Protein AF-A0A392SDL8-F1 (afdb_monomer)

Secondary structure (DSSP, 8-state):
--------SS-S----HHHHHHTTPEEETTTTEEEPPPPGGGTTTTSPPHHHHHHHHHHHHHHHHHHHHHHHHT---GGGSHHHHTTTTSS-S-------

Foldseek 3Di:
DDDDDDPDPPDDDDDDPVNCVVQVWDQDPVVRDIDGDDPPPCVPVPDPDVVNVVVVVVVVVVVVVVVVVVVVVVPDPPCVPPVCVVVVVVDDPDPPDDDD

Nearest PDB structures (foldseek):
  1b5f-assembly1_B  TM=5.342E-01  e=6.574E+00  Cynara cardunculus

Structure (mmCIF, N/CA/C/O backbone):
data_AF-A0A392SDL8-F1
#
_entry.id   AF-A0A392SDL8-F1
#
loop_
_atom_site.group_PDB
_atom_site.id
_atom_site.type_symbol
_atom_site.label_atom_id
_atom_site.label_alt_id
_atom_site.label_comp_id
_atom_site.label_asym_id
_atom_site.label_entity_id
_atom_site.label_seq_id
_atom_site.pdbx_PDB_ins_code
_atom_site.Cartn_x
_atom_site.Cartn_y
_atom_site.Cartn_z
_atom_site.occupancy
_atom_site.B_iso_or_equiv
_atom_site.auth_seq_id
_atom_site.auth_comp_id
_atom_site.auth_asym_id
_atom_site.auth_atom_id
_atom_site.pdbx_PDB_model_num
ATOM 1 N N . MET A 1 1 ? 10.332 15.900 -4.365 1.00 64.62 1 MET A N 1
ATOM 2 C CA . MET A 1 1 ? 9.926 14.757 -5.208 1.00 64.62 1 MET A CA 1
ATOM 3 C C . MET A 1 1 ? 10.812 14.834 -6.423 1.00 64.62 1 MET A C 1
ATOM 5 O O . MET A 1 1 ? 10.592 15.714 -7.245 1.00 64.62 1 MET A O 1
ATOM 9 N N . ASP A 1 2 ? 11.825 13.978 -6.480 1.00 78.88 2 ASP A N 1
ATOM 10 C CA . ASP A 1 2 ? 12.833 14.020 -7.535 1.00 78.88 2 ASP A CA 1
ATOM 11 C C . ASP A 1 2 ? 12.558 12.869 -8.501 1.00 78.88 2 ASP A C 1
ATOM 13 O O . ASP A 1 2 ? 12.432 11.715 -8.088 1.00 78.88 2 ASP A O 1
ATOM 17 N N . LEU A 1 3 ? 12.398 13.195 -9.782 1.00 89.00 3 LEU A N 1
ATOM 18 C CA . LEU A 1 3 ? 12.191 12.226 -10.853 1.00 89.00 3 LEU A CA 1
ATOM 19 C C . LEU A 1 3 ? 13.482 12.115 -11.657 1.00 89.00 3 LEU A C 1
ATOM 21 O O . LEU A 1 3 ? 14.093 13.123 -12.006 1.00 89.00 3 LEU A O 1
ATOM 25 N N . VAL A 1 4 ? 13.878 10.885 -11.972 1.00 90.94 4 VAL A N 1
ATOM 26 C CA . VAL A 1 4 ? 15.025 10.602 -12.837 1.00 90.94 4 VAL A CA 1
ATOM 27 C C . VAL A 1 4 ? 14.507 10.007 -14.138 1.00 90.94 4 VAL A C 1
ATOM 29 O O . VAL A 1 4 ? 13.751 9.037 -14.123 1.00 90.94 4 VAL A O 1
ATOM 32 N N . CYS A 1 5 ? 14.923 10.578 -15.268 1.00 90.25 5 CYS A N 1
ATOM 33 C CA . CYS A 1 5 ? 14.568 10.065 -16.585 1.00 90.25 5 CYS A CA 1
ATOM 34 C C . CYS A 1 5 ? 15.464 8.876 -16.939 1.00 90.25 5 CYS A C 1
ATOM 36 O O . CYS A 1 5 ? 16.683 9.014 -17.035 1.00 90.25 5 CYS A O 1
ATOM 38 N N . ILE A 1 6 ? 14.851 7.717 -17.168 1.00 90.69 6 ILE A N 1
ATOM 39 C CA . ILE A 1 6 ? 15.537 6.496 -17.594 1.00 90.69 6 ILE A CA 1
ATOM 40 C C . ILE A 1 6 ? 14.964 6.113 -18.964 1.00 90.69 6 ILE A C 1
ATOM 42 O O . ILE A 1 6 ? 13.739 6.079 -19.100 1.00 90.69 6 ILE A O 1
ATOM 46 N N . PRO A 1 7 ? 15.793 5.833 -19.986 1.00 89.31 7 PRO A N 1
ATOM 47 C CA . PRO A 1 7 ? 15.315 5.489 -21.323 1.00 89.31 7 PRO A CA 1
ATOM 48 C C . PRO A 1 7 ? 14.765 4.053 -21.350 1.00 89.31 7 PRO A C 1
ATOM 50 O O . PRO A 1 7 ? 15.422 3.123 -21.814 1.00 89.31 7 PRO A O 1
ATOM 53 N N . LEU A 1 8 ? 13.555 3.865 -20.822 1.00 89.69 8 LEU A N 1
ATOM 54 C CA . LEU A 1 8 ? 12.839 2.593 -20.824 1.00 89.69 8 LEU A CA 1
ATOM 55 C C . LEU A 1 8 ? 11.763 2.592 -21.910 1.00 89.69 8 LEU A C 1
ATOM 57 O O . LEU A 1 8 ? 10.992 3.535 -22.055 1.00 89.69 8 LEU A O 1
ATOM 61 N N . SER A 1 9 ? 11.673 1.499 -22.661 1.00 89.56 9 SER A N 1
ATOM 62 C CA . SER A 1 9 ? 1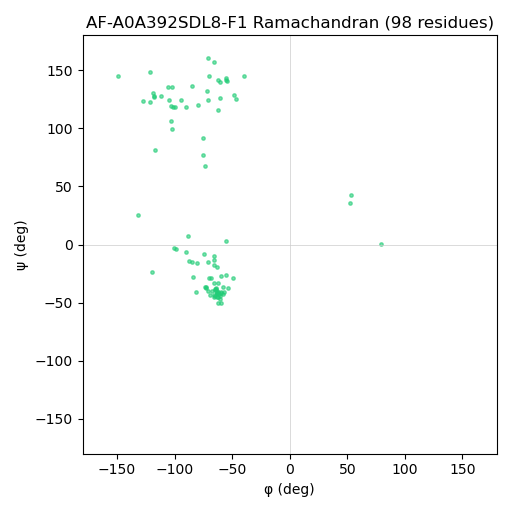0.560 1.268 -23.583 1.00 89.56 9 SER A CA 1
ATOM 63 C C . SER A 1 9 ? 9.380 0.634 -22.838 1.00 89.56 9 SER A C 1
ATOM 65 O O . SER A 1 9 ? 9.593 -0.349 -22.127 1.00 89.56 9 SER A O 1
ATOM 67 N N . LYS A 1 10 ? 8.148 1.102 -23.094 1.00 92.75 10 LYS A N 1
ATOM 68 C CA . LYS A 1 10 ? 6.856 0.555 -22.600 1.00 92.75 10 LYS A CA 1
ATOM 69 C C . LYS A 1 10 ? 6.445 0.906 -21.162 1.00 92.75 10 LYS A C 1
ATOM 71 O O . LYS A 1 10 ? 5.401 0.431 -20.726 1.00 92.75 10 LYS A O 1
ATOM 76 N N . ILE A 1 11 ? 7.235 1.682 -20.425 1.00 92.62 11 ILE A N 1
ATOM 77 C CA . ILE A 1 11 ? 6.911 2.084 -19.049 1.00 92.62 11 ILE A CA 1
ATOM 78 C C . ILE A 1 11 ? 7.009 3.602 -18.961 1.00 92.62 11 ILE A C 1
ATOM 80 O O . ILE A 1 11 ? 8.070 4.153 -19.240 1.00 92.62 11 ILE A O 1
ATOM 84 N N . ASP A 1 12 ? 5.922 4.252 -18.548 1.00 92.56 12 ASP A N 1
ATOM 85 C CA . ASP A 1 12 ? 5.866 5.714 -18.434 1.00 92.56 12 ASP A CA 1
ATOM 86 C C . ASP A 1 12 ? 6.495 6.214 -17.126 1.00 92.56 12 ASP A C 1
ATOM 88 O O . ASP A 1 12 ? 7.207 7.215 -17.104 1.00 92.56 12 ASP A O 1
ATOM 92 N N . VAL A 1 13 ? 6.242 5.512 -16.016 1.00 92.12 13 VAL A N 1
ATOM 93 C CA . VAL A 1 13 ? 6.700 5.908 -14.679 1.00 92.12 13 VAL A CA 1
ATOM 94 C C . VAL A 1 13 ? 6.953 4.692 -13.794 1.00 92.12 13 VAL A C 1
ATOM 96 O O . VAL A 1 13 ? 6.243 3.688 -13.865 1.00 92.12 13 VAL A O 1
ATOM 99 N N . ILE A 1 14 ? 7.964 4.797 -12.930 1.00 93.12 14 ILE A N 1
ATOM 100 C CA . ILE A 1 14 ? 8.275 3.808 -11.896 1.00 93.12 14 ILE A CA 1
ATOM 101 C C . ILE A 1 14 ? 8.213 4.501 -10.538 1.00 93.12 14 ILE A C 1
ATOM 103 O O . ILE A 1 14 ? 8.943 5.457 -10.285 1.00 93.12 14 ILE A O 1
ATOM 107 N N . PHE A 1 15 ? 7.361 3.993 -9.649 1.00 94.12 15 PHE A N 1
ATOM 108 C CA . PHE A 1 15 ? 7.284 4.462 -8.269 1.00 94.12 15 PHE A CA 1
ATOM 109 C C . PHE A 1 15 ? 8.232 3.652 -7.384 1.00 94.12 15 PHE A C 1
ATOM 111 O O . PHE A 1 15 ? 8.083 2.438 -7.245 1.00 94.12 15 PHE A O 1
ATOM 118 N N . 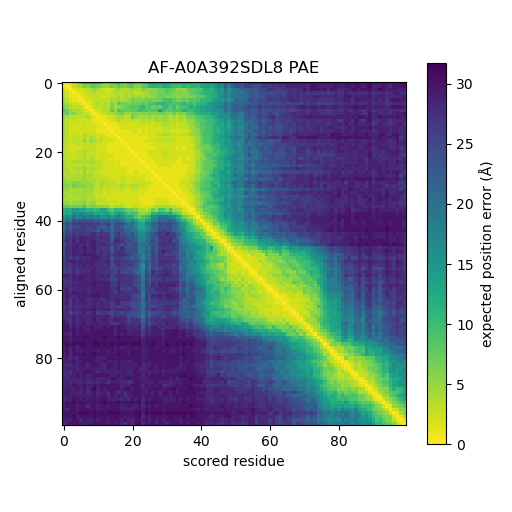GLY A 1 16 ? 9.212 4.331 -6.786 1.00 93.56 16 GLY A N 1
ATOM 119 C CA . GLY A 1 16 ? 10.112 3.724 -5.807 1.00 93.56 16 GLY A CA 1
ATOM 120 C C . GLY A 1 16 ? 9.412 3.414 -4.480 1.00 93.56 16 GLY A C 1
ATOM 121 O O . GLY A 1 16 ? 8.384 4.007 -4.152 1.00 93.56 16 GLY A O 1
ATOM 122 N N . ILE A 1 17 ? 10.006 2.525 -3.678 1.00 94.44 17 ILE A N 1
ATOM 123 C CA . ILE A 1 17 ? 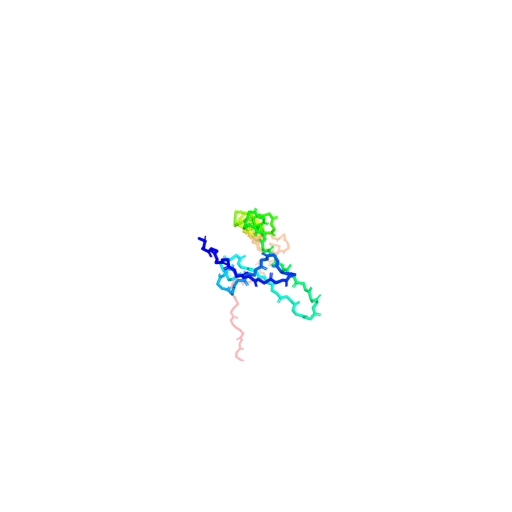9.452 2.125 -2.373 1.00 94.44 17 ILE A CA 1
ATOM 124 C C . ILE A 1 17 ? 9.274 3.326 -1.436 1.00 94.44 17 ILE A C 1
ATOM 126 O O . ILE A 1 17 ? 8.209 3.467 -0.850 1.00 94.44 17 ILE A O 1
ATOM 130 N N . ASN A 1 18 ? 10.243 4.245 -1.382 1.00 93.75 18 ASN A N 1
ATOM 131 C CA . ASN A 1 18 ? 10.150 5.457 -0.556 1.00 93.75 18 ASN A CA 1
ATOM 132 C C . ASN A 1 18 ? 8.921 6.311 -0.914 1.00 93.75 18 ASN A C 1
ATOM 134 O O . ASN A 1 18 ? 8.289 6.905 -0.045 1.00 93.75 18 ASN A O 1
ATOM 138 N N . TRP A 1 19 ? 8.563 6.371 -2.203 1.00 93.94 19 TRP A N 1
ATOM 139 C CA . TRP A 1 19 ? 7.375 7.094 -2.656 1.00 93.94 19 TRP A CA 1
ATOM 140 C C . TRP A 1 19 ? 6.095 6.388 -2.206 1.00 93.94 19 TRP A C 1
ATOM 142 O O . TRP A 1 19 ? 5.159 7.039 -1.742 1.00 93.94 19 TRP A O 1
ATOM 152 N N . LEU A 1 20 ? 6.057 5.059 -2.326 1.00 94.50 20 LEU A N 1
ATOM 153 C CA . LEU A 1 20 ? 4.926 4.248 -1.878 1.00 94.50 20 LEU A CA 1
ATOM 154 C C . LEU A 1 20 ? 4.733 4.357 -0.361 1.00 94.50 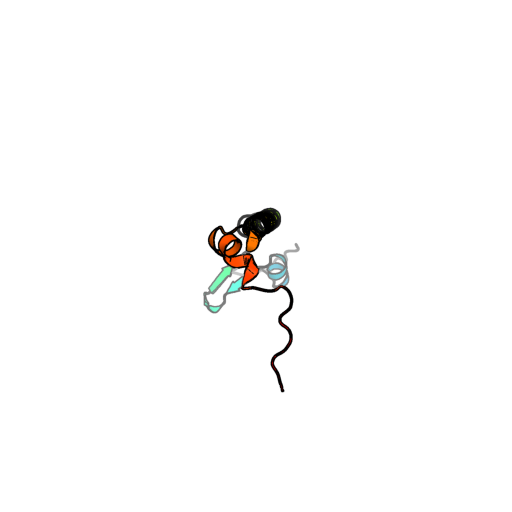20 LEU A C 1
ATOM 156 O O . LEU A 1 20 ? 3.603 4.520 0.089 1.00 94.50 20 LEU A O 1
ATOM 160 N N . GLU A 1 21 ? 5.821 4.334 0.410 1.00 92.69 21 GLU A N 1
ATOM 161 C CA . GLU A 1 21 ? 5.814 4.521 1.863 1.00 92.69 21 GLU A CA 1
ATOM 162 C C . GLU A 1 21 ? 5.292 5.909 2.248 1.00 92.69 21 GLU A C 1
ATOM 164 O O . GLU A 1 21 ? 4.347 6.014 3.031 1.00 92.69 21 GLU A O 1
ATOM 169 N N . PHE A 1 22 ? 5.836 6.968 1.641 1.00 92.25 22 PHE A N 1
ATOM 170 C CA . PHE A 1 22 ? 5.424 8.347 1.915 1.00 92.25 22 PHE A CA 1
ATOM 17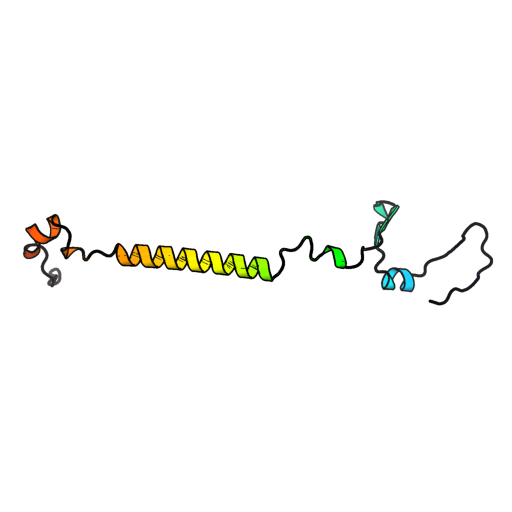1 C C . PHE A 1 22 ? 3.925 8.568 1.667 1.00 92.25 22 PHE A C 1
ATOM 173 O O . PHE A 1 22 ? 3.241 9.210 2.461 1.00 92.25 22 PHE A O 1
ATOM 180 N N . ASN A 1 23 ? 3.397 7.992 0.585 1.00 91.06 23 ASN A N 1
ATOM 181 C CA . ASN A 1 23 ? 1.979 8.081 0.231 1.00 91.06 23 ASN A CA 1
ATOM 182 C C . ASN A 1 23 ? 1.124 6.974 0.876 1.00 91.06 23 ASN A C 1
ATOM 184 O O . ASN A 1 23 ? -0.059 6.848 0.556 1.00 91.06 23 ASN A O 1
ATOM 188 N N . ARG A 1 24 ? 1.710 6.169 1.776 1.00 93.75 24 ARG A N 1
ATOM 189 C CA . ARG A 1 24 ? 1.056 5.081 2.521 1.00 93.75 24 ARG A CA 1
ATOM 190 C C . ARG A 1 24 ? 0.317 4.099 1.603 1.00 93.75 24 ARG A C 1
ATOM 192 O O . ARG A 1 24 ? -0.751 3.601 1.936 1.00 93.75 24 ARG A O 1
ATOM 199 N N . VAL A 1 25 ? 0.863 3.829 0.422 1.00 95.56 25 VAL A N 1
ATOM 200 C CA . VAL A 1 25 ? 0.236 2.981 -0.598 1.00 95.56 25 VAL A CA 1
ATOM 201 C C . VAL A 1 25 ? 0.278 1.516 -0.172 1.00 95.56 25 VAL A C 1
ATOM 203 O O . VAL A 1 25 ? 1.323 0.995 0.209 1.00 95.56 25 VAL A O 1
ATOM 206 N N . HIS A 1 26 ? -0.855 0.821 -0.271 1.00 95.25 26 HIS A N 1
ATOM 207 C CA . HIS A 1 26 ? -0.971 -0.594 0.076 1.00 95.25 26 HIS A CA 1
ATOM 208 C C . HIS A 1 26 ? -1.008 -1.452 -1.191 1.00 95.25 26 HIS A C 1
ATOM 210 O O . HIS A 1 26 ? -1.933 -1.349 -1.998 1.00 95.25 26 HIS A O 1
ATOM 216 N N . ILE A 1 27 ? -0.033 -2.348 -1.349 1.00 97.00 27 ILE A N 1
ATOM 217 C CA . ILE A 1 27 ? 0.016 -3.303 -2.463 1.00 97.00 27 ILE A CA 1
ATOM 218 C C . ILE A 1 27 ? -0.500 -4.657 -1.979 1.00 97.00 27 ILE A C 1
ATOM 220 O O . ILE A 1 27 ? 0.080 -5.279 -1.092 1.00 97.00 27 ILE A O 1
ATOM 224 N N . ASN A 1 28 ? -1.585 -5.139 -2.582 1.00 96.12 28 ASN A N 1
ATOM 225 C CA . ASN A 1 28 ? -2.104 -6.480 -2.342 1.00 96.12 28 ASN A CA 1
ATOM 226 C C . ASN A 1 28 ? -1.713 -7.397 -3.505 1.00 96.12 28 ASN A C 1
ATOM 228 O O . ASN A 1 28 ? -2.370 -7.409 -4.548 1.00 96.12 28 ASN A O 1
ATOM 232 N N . CYS A 1 29 ? -0.656 -8.186 -3.308 1.00 96.88 29 CYS A N 1
ATOM 233 C CA . CYS A 1 29 ? -0.133 -9.093 -4.331 1.00 96.88 29 CYS A CA 1
ATOM 234 C C . CYS A 1 29 ? -1.118 -10.214 -4.693 1.00 96.88 29 CYS A C 1
ATOM 236 O O . CYS A 1 29 ? -1.254 -10.546 -5.868 1.00 96.88 29 CYS A O 1
ATOM 238 N N . CYS A 1 30 ? -1.850 -10.758 -3.713 1.00 97.50 30 CYS A N 1
ATOM 239 C CA . CYS A 1 30 ? -2.810 -11.842 -3.941 1.00 97.50 30 CYS A CA 1
ATOM 240 C C . CYS A 1 30 ? -3.955 -11.403 -4.859 1.00 97.50 30 CYS A C 1
ATOM 242 O O . CYS A 1 30 ? -4.365 -12.143 -5.749 1.00 97.50 30 CYS A O 1
ATOM 244 N N . LYS A 1 31 ? -4.460 -10.182 -4.652 1.00 98.25 31 LYS A N 1
ATOM 245 C CA . LYS A 1 31 ? -5.550 -9.604 -5.450 1.00 98.25 31 LYS A CA 1
ATOM 246 C C . LYS A 1 31 ? -5.060 -8.816 -6.667 1.00 98.25 31 LYS A C 1
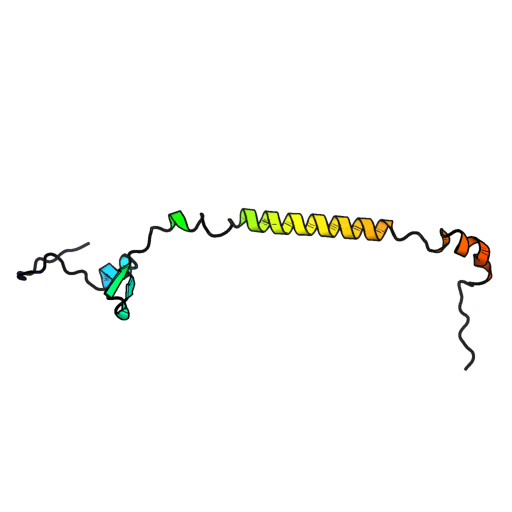ATOM 248 O O . LYS A 1 31 ? -5.885 -8.404 -7.474 1.00 98.25 31 LYS A O 1
ATOM 253 N N . LYS A 1 32 ? -3.744 -8.611 -6.808 1.00 97.50 32 LYS A N 1
ATOM 254 C CA . LYS A 1 32 ? -3.117 -7.754 -7.830 1.00 97.50 32 LYS A CA 1
ATOM 255 C C . LYS A 1 32 ? -3.696 -6.331 -7.840 1.00 97.50 32 LYS A C 1
ATOM 257 O O . LYS A 1 32 ? -3.962 -5.768 -8.897 1.00 97.50 32 LYS A O 1
ATOM 262 N N . THR A 1 33 ? -3.900 -5.752 -6.657 1.00 97.44 33 THR A N 1
ATOM 263 C CA . THR A 1 33 ? -4.469 -4.402 -6.499 1.00 97.44 33 THR A CA 1
ATOM 264 C C . THR A 1 33 ? -3.521 -3.474 -5.755 1.00 97.44 33 THR A C 1
ATOM 266 O O . THR A 1 33 ? -2.822 -3.904 -4.837 1.00 97.44 33 THR A O 1
ATOM 269 N N . VAL A 1 34 ? -3.578 -2.186 -6.086 1.00 96.88 34 VAL A N 1
ATOM 270 C CA . VAL A 1 34 ? -2.865 -1.109 -5.390 1.00 96.88 34 VAL A CA 1
ATOM 271 C C . VAL A 1 34 ? -3.898 -0.151 -4.806 1.00 96.88 34 VAL A C 1
ATOM 273 O O . VAL A 1 34 ? -4.789 0.301 -5.522 1.00 96.88 34 VAL A O 1
ATOM 276 N N . LEU A 1 35 ? -3.809 0.124 -3.507 1.00 95.62 35 LEU A N 1
ATOM 277 C CA . LEU A 1 35 ? -4.761 0.953 -2.776 1.00 95.62 35 LEU A CA 1
ATOM 278 C C . LEU A 1 35 ? -4.069 2.193 -2.212 1.00 95.62 35 LEU A C 1
ATOM 280 O O . LEU A 1 35 ? -3.066 2.095 -1.511 1.00 95.62 35 LEU A O 1
ATOM 284 N N . PHE A 1 36 ? -4.649 3.352 -2.501 1.00 94.69 36 PHE A N 1
ATOM 285 C CA . PHE A 1 36 ? -4.206 4.648 -2.005 1.00 94.69 36 PHE A CA 1
ATOM 286 C C . PHE A 1 36 ? -5.124 5.064 -0.850 1.00 94.69 36 PHE A C 1
ATOM 288 O O . PHE A 1 36 ? -6.336 5.181 -1.069 1.00 94.69 36 PHE A O 1
ATOM 295 N N . PRO A 1 37 ? -4.607 5.242 0.378 1.00 87.69 37 PRO A N 1
ATOM 296 C CA . PRO A 1 37 ? -5.425 5.688 1.496 1.00 87.69 37 PRO A CA 1
ATOM 297 C C . PRO A 1 37 ? -6.030 7.058 1.214 1.00 87.69 37 PRO A C 1
ATOM 299 O O . PRO A 1 37 ? -5.377 7.945 0.664 1.00 87.69 37 PRO A O 1
ATOM 302 N N . LYS A 1 38 ? -7.290 7.239 1.611 1.00 79.81 38 LYS A N 1
ATOM 303 C CA . LYS A 1 38 ? -7.912 8.561 1.585 1.00 79.81 38 LYS A CA 1
ATOM 304 C C . LYS A 1 38 ? -7.277 9.435 2.673 1.00 79.81 38 LYS A C 1
ATOM 306 O O . LYS A 1 38 ? -6.976 8.905 3.745 1.00 79.81 38 LYS A O 1
ATOM 311 N N . PRO A 1 39 ? -7.105 10.747 2.439 1.00 69.38 39 PRO A N 1
ATOM 312 C CA . PRO A 1 39 ? -6.721 11.663 3.503 1.00 69.38 39 PRO A CA 1
ATOM 313 C C . PRO A 1 39 ? -7.722 11.549 4.663 1.00 69.38 39 PRO A C 1
ATOM 315 O O . PRO A 1 39 ? -8.921 11.374 4.444 1.00 69.38 39 PRO A O 1
ATOM 318 N N . GLU A 1 40 ? -7.209 11.625 5.891 1.00 63.06 40 GLU A N 1
ATOM 319 C CA . GLU A 1 40 ? -7.848 11.337 7.193 1.00 63.06 40 GLU A CA 1
ATOM 320 C C . GLU A 1 40 ? -9.152 12.100 7.509 1.00 63.06 40 GLU A C 1
ATOM 322 O O . GLU A 1 40 ? -9.753 11.908 8.564 1.00 63.06 40 GLU A O 1
ATOM 327 N N . GLN A 1 41 ? -9.650 12.914 6.582 1.00 54.47 41 GLN A N 1
ATOM 328 C CA . GLN A 1 41 ? -10.858 13.719 6.726 1.00 54.47 41 GLN A CA 1
ATOM 329 C C . GLN A 1 41 ? -12.155 12.888 6.850 1.00 54.47 41 GLN A C 1
ATOM 331 O O . GLN A 1 41 ? -13.176 13.416 7.272 1.00 54.47 41 GLN A O 1
ATOM 336 N N . GLU A 1 42 ? -12.107 11.585 6.553 1.00 52.50 42 GLU A N 1
ATOM 337 C CA . GLU A 1 42 ? -13.254 10.657 6.587 1.00 52.50 42 GLU A CA 1
ATOM 338 C C . GLU A 1 42 ? -13.322 9.765 7.848 1.00 52.50 42 GLU A C 1
ATOM 340 O O . GLU A 1 42 ? -14.249 8.966 7.995 1.00 52.50 42 GLU A O 1
ATOM 345 N N . LEU A 1 43 ? -12.346 9.838 8.765 1.00 54.00 43 LEU A N 1
ATOM 346 C CA . LEU A 1 43 ? -12.367 9.016 9.991 1.00 54.00 43 LEU A CA 1
ATOM 347 C C . LEU A 1 43 ? -13.210 9.637 11.113 1.00 54.00 43 LEU A C 1
ATOM 349 O O . LEU A 1 43 ? -13.819 8.901 11.890 1.00 54.00 43 LEU A O 1
ATOM 353 N N . CYS A 1 44 ? -13.333 10.968 11.143 1.00 53.69 44 CYS A N 1
ATOM 354 C CA . CYS A 1 44 ? -14.269 11.661 12.038 1.00 53.69 44 CYS A CA 1
ATOM 355 C C . CYS A 1 44 ? -15.743 11.364 11.718 1.00 53.69 44 CYS A C 1
ATOM 357 O O . CYS A 1 44 ? -16.597 11.593 12.565 1.00 53.69 44 CYS A O 1
ATOM 359 N N . SER A 1 45 ? -16.055 10.852 10.524 1.00 54.41 45 SER A N 1
ATOM 360 C CA . SER A 1 45 ? -17.422 10.505 10.115 1.00 54.41 45 SER A CA 1
ATOM 361 C C . SER A 1 45 ? -17.855 9.099 10.561 1.00 54.41 45 SER A C 1
ATOM 363 O O . SER A 1 45 ? -19.040 8.786 10.487 1.00 54.41 45 SER A O 1
ATOM 365 N N . LYS A 1 46 ? -16.920 8.230 10.983 1.00 55.97 46 LYS A N 1
ATOM 366 C CA . LYS A 1 46 ? -17.191 6.804 11.280 1.00 55.97 46 LYS A CA 1
ATOM 367 C C . LYS A 1 46 ? -16.912 6.369 12.712 1.00 55.97 46 LYS A C 1
ATOM 369 O O . LYS A 1 46 ? -17.469 5.365 13.148 1.00 55.97 46 LYS A O 1
ATOM 374 N N . LEU A 1 47 ? -16.049 7.078 13.426 1.00 60.31 47 LEU A N 1
ATOM 375 C CA . LEU A 1 47 ? -15.859 6.880 14.857 1.00 60.31 47 LEU A CA 1
ATOM 376 C C . LEU A 1 47 ? -16.752 7.896 15.558 1.00 60.31 47 LEU A C 1
ATOM 378 O O . LEU A 1 47 ? -16.637 9.083 15.257 1.00 60.31 47 LEU A O 1
ATOM 382 N N . MET A 1 48 ? -17.641 7.442 16.452 1.00 60.41 48 MET A N 1
ATOM 383 C CA . MET A 1 48 ? -18.393 8.363 17.308 1.00 60.41 48 MET A CA 1
ATOM 384 C C . MET A 1 48 ? -17.407 9.369 17.890 1.00 60.41 48 MET A C 1
ATOM 386 O O . MET A 1 48 ? -16.375 8.984 18.452 1.00 60.41 48 MET A O 1
ATOM 390 N N . CYS A 1 49 ? -17.686 10.652 17.692 1.00 69.50 49 CYS A N 1
ATOM 391 C CA . CYS A 1 49 ? -16.814 11.707 18.173 1.00 69.50 49 CYS A CA 1
ATOM 392 C C . CYS A 1 49 ? -16.628 11.509 19.684 1.00 69.50 49 CYS A C 1
ATOM 394 O O . CYS A 1 49 ? -17.584 11.160 20.378 1.00 69.50 49 CYS A O 1
ATOM 396 N N . CYS A 1 50 ? -15.436 11.766 20.236 1.00 66.88 50 CYS A N 1
ATOM 397 C CA . CYS A 1 50 ? -15.199 11.657 21.684 1.00 66.88 50 CYS A CA 1
ATOM 398 C C . CYS A 1 50 ? -16.267 12.403 22.513 1.00 66.88 50 CYS A C 1
ATOM 400 O O . CYS A 1 50 ? -16.602 11.999 23.624 1.00 66.88 50 CYS A O 1
ATOM 402 N N . ARG A 1 51 ? -16.853 13.462 21.939 1.00 68.94 51 ARG A N 1
ATOM 403 C CA . ARG A 1 51 ? -17.978 14.215 22.501 1.00 68.94 51 ARG A CA 1
ATOM 404 C C . ARG A 1 51 ? -19.274 13.403 22.613 1.00 68.94 51 ARG A C 1
ATOM 406 O O . ARG A 1 51 ? -20.002 13.569 23.584 1.00 68.94 51 ARG A O 1
ATOM 413 N N . GLU A 1 52 ? -19.586 12.564 21.633 1.00 73.44 52 GLU A N 1
ATOM 414 C CA . GLU A 1 52 ? -20.773 11.697 21.634 1.00 73.44 52 GLU A CA 1
ATOM 415 C C . GLU A 1 52 ? -20.623 10.570 22.655 1.00 73.44 52 GLU A C 1
ATOM 417 O O . GLU A 1 52 ? -21.557 10.299 23.407 1.00 73.44 52 GLU A O 1
ATOM 422 N N . VAL A 1 53 ? -19.418 9.998 22.759 1.00 75.38 53 VAL A N 1
ATOM 423 C CA . VAL A 1 53 ? -19.085 9.008 23.794 1.00 75.38 53 VAL A CA 1
ATOM 424 C C . VAL A 1 53 ? -19.261 9.611 25.190 1.00 75.38 53 VAL A C 1
ATOM 426 O O . VAL A 1 53 ? -19.984 9.047 26.007 1.00 75.38 53 VAL A O 1
ATOM 429 N N . ALA A 1 54 ? -18.688 10.792 25.448 1.00 75.38 54 ALA A N 1
ATOM 430 C CA . AL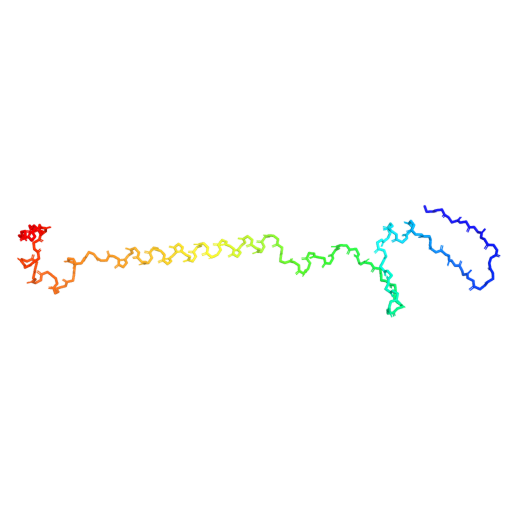A A 1 54 ? -18.824 11.469 26.739 1.00 75.38 54 ALA A CA 1
ATOM 431 C C . ALA A 1 54 ? -20.291 11.774 27.100 1.00 75.38 54 ALA A C 1
ATOM 433 O O . ALA A 1 54 ? -20.709 11.542 28.231 1.00 75.38 54 ALA A O 1
ATOM 434 N N . ARG A 1 55 ? -21.098 12.227 26.128 1.00 73.38 55 ARG A N 1
ATOM 435 C CA . ARG A 1 55 ? -22.537 12.468 26.335 1.00 73.38 55 ARG A CA 1
ATOM 436 C C . ARG A 1 55 ? -23.310 11.191 26.665 1.00 73.38 55 ARG A C 1
ATOM 438 O O . ARG A 1 55 ? -24.222 11.245 27.484 1.00 73.38 55 ARG A O 1
ATOM 445 N N . SER A 1 56 ? -22.970 10.067 26.033 1.00 71.69 56 SER A N 1
ATOM 446 C CA . SER A 1 56 ? -23.621 8.781 26.308 1.00 71.69 56 SER A CA 1
ATOM 447 C C . SER A 1 56 ? -23.305 8.266 27.710 1.00 71.69 56 SER A C 1
ATOM 449 O O . SER A 1 56 ? -24.197 7.733 28.364 1.00 71.69 56 SER A O 1
ATOM 451 N N . VAL A 1 57 ? -22.061 8.425 28.174 1.00 76.38 57 VAL A N 1
ATOM 452 C CA . VAL A 1 57 ? -21.675 8.027 29.538 1.00 76.38 57 VAL A CA 1
ATOM 453 C C . VAL A 1 57 ? -22.407 8.885 30.568 1.00 76.38 57 VAL A C 1
ATOM 455 O O . VAL A 1 57 ? -22.999 8.342 31.494 1.00 76.38 57 VAL A O 1
ATOM 458 N N . GLN A 1 58 ? -22.461 10.202 30.357 1.00 79.31 58 GLN A N 1
ATOM 459 C CA . GLN A 1 58 ? -23.147 11.111 31.276 1.00 79.31 58 GLN A CA 1
ATOM 460 C C . GLN A 1 58 ? -24.654 10.813 31.377 1.00 79.31 58 GLN A C 1
ATOM 462 O O . GLN A 1 58 ? -25.202 10.755 32.472 1.00 79.31 58 GLN A O 1
ATOM 467 N N . ALA A 1 59 ? -25.313 10.510 30.252 1.00 76.06 59 ALA A N 1
ATOM 468 C CA . ALA A 1 59 ? -26.720 10.105 30.259 1.00 76.06 59 ALA A CA 1
ATOM 469 C C . ALA A 1 59 ? -26.962 8.796 31.040 1.00 76.06 59 ALA A C 1
ATOM 471 O O . ALA A 1 59 ? -28.012 8.625 31.655 1.00 76.06 59 ALA A O 1
ATOM 472 N N . GLN A 1 60 ? -26.003 7.866 31.026 1.00 77.94 60 GLN A N 1
ATOM 473 C CA . GLN A 1 60 ? -26.095 6.619 31.785 1.00 77.94 60 GLN A CA 1
ATOM 474 C C . GLN A 1 60 ? -25.907 6.848 33.295 1.00 77.94 60 GLN A C 1
ATOM 476 O O . GLN A 1 60 ? -26.599 6.208 34.091 1.00 77.94 60 GLN A O 1
ATOM 481 N N . GLU A 1 61 ? -25.015 7.761 33.689 1.00 77.69 61 GLU A N 1
ATOM 482 C CA . GLU A 1 61 ? -24.828 8.167 35.090 1.00 77.69 61 GLU A CA 1
ATOM 483 C C . GLU A 1 61 ? -26.090 8.826 35.660 1.00 77.69 61 GLU A C 1
ATOM 485 O O . GLU A 1 61 ? -26.543 8.436 36.737 1.00 77.69 61 GLU A O 1
ATOM 490 N N . ASP A 1 62 ? -26.710 9.742 34.910 1.00 76.00 62 ASP A N 1
ATOM 491 C CA . ASP A 1 62 ? -27.940 10.432 35.324 1.00 76.00 62 ASP A CA 1
ATOM 492 C C . ASP A 1 62 ? -29.100 9.448 35.545 1.00 76.00 62 ASP A C 1
ATOM 494 O O . ASP A 1 62 ? -29.834 9.531 36.535 1.00 76.00 62 ASP A O 1
ATOM 498 N N . VAL A 1 63 ? -29.246 8.465 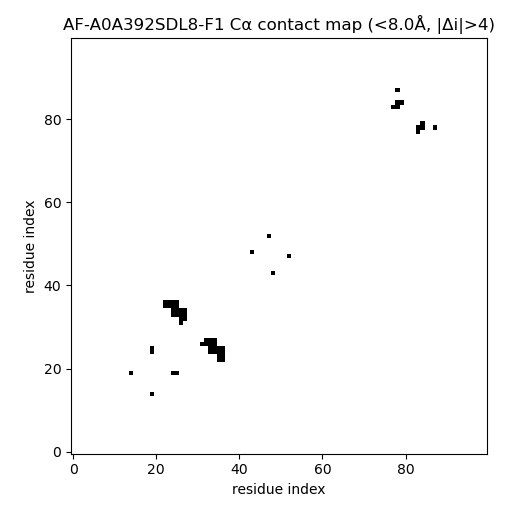34.651 1.00 76.81 63 VAL A N 1
ATOM 499 C CA . VAL A 1 63 ? -30.265 7.414 34.781 1.00 76.81 63 VAL A CA 1
ATOM 500 C C . VAL A 1 63 ? -29.995 6.550 36.012 1.00 76.81 63 VAL A C 1
ATOM 502 O O . VAL A 1 63 ? -30.919 6.267 36.776 1.00 76.81 63 VAL A O 1
ATOM 505 N N . PHE A 1 64 ? -28.742 6.153 36.247 1.00 76.94 64 PHE A N 1
ATOM 506 C CA . PHE A 1 64 ? -28.382 5.363 37.424 1.00 76.94 64 PHE A CA 1
ATOM 507 C C . PHE A 1 64 ? -28.634 6.128 38.731 1.00 76.94 64 PHE A C 1
ATOM 509 O O . PHE A 1 64 ? -29.189 5.557 39.672 1.00 76.94 64 PHE A O 1
ATOM 516 N N . ALA A 1 65 ? -28.297 7.420 38.774 1.00 78.62 65 ALA A N 1
ATOM 517 C CA . ALA A 1 65 ? -28.575 8.291 39.912 1.00 78.62 65 ALA A CA 1
ATOM 518 C C . ALA A 1 65 ? -30.083 8.403 40.183 1.00 78.62 65 ALA A C 1
ATOM 520 O O . ALA A 1 65 ? -30.510 8.236 41.324 1.00 78.62 65 ALA A O 1
ATOM 521 N N . MET A 1 66 ? -30.901 8.578 39.140 1.00 78.31 66 MET A N 1
ATOM 522 C CA . MET A 1 66 ? -32.361 8.609 39.263 1.00 78.31 66 MET A CA 1
ATOM 523 C C . MET A 1 66 ? -32.914 7.294 39.837 1.00 78.31 66 MET A C 1
ATOM 525 O O . MET A 1 66 ? -33.706 7.318 40.778 1.00 78.31 66 MET A O 1
ATOM 529 N N . PHE A 1 67 ? -32.467 6.139 39.330 1.00 76.62 67 PHE A N 1
ATOM 530 C CA . PHE A 1 67 ? -32.884 4.834 39.861 1.00 76.62 67 PHE A CA 1
ATOM 531 C C . PHE A 1 67 ? -32.438 4.613 41.311 1.00 76.62 67 PHE A C 1
ATOM 533 O O . PHE A 1 67 ? -33.177 4.013 42.093 1.00 76.62 67 PHE A O 1
ATOM 540 N N . ALA A 1 68 ? -31.246 5.082 41.682 1.00 73.88 68 ALA A N 1
ATOM 541 C CA . ALA A 1 68 ? -30.769 5.018 43.058 1.00 73.88 68 ALA A CA 1
ATOM 542 C C . ALA A 1 68 ? -31.621 5.897 43.988 1.00 73.88 68 ALA A C 1
ATOM 544 O O . ALA A 1 68 ? -32.010 5.430 45.056 1.00 73.88 68 ALA A O 1
ATOM 545 N N . SER A 1 69 ? -31.975 7.116 43.569 1.00 72.88 69 SER A N 1
ATOM 546 C CA . SER A 1 69 ? -32.865 8.007 44.324 1.00 72.88 69 SER A CA 1
ATOM 547 C C . SER A 1 69 ? -34.263 7.416 44.509 1.00 72.88 69 SER A C 1
ATOM 549 O O . SER A 1 69 ? -34.750 7.392 45.634 1.00 72.88 69 SER A O 1
ATOM 551 N N . LEU A 1 70 ? -34.867 6.853 43.455 1.00 73.81 70 LEU A N 1
ATOM 552 C CA . LEU A 1 70 ? -36.170 6.178 43.551 1.00 73.81 70 LEU A CA 1
ATOM 553 C C . LEU A 1 70 ? -36.144 4.990 44.529 1.00 73.81 70 LEU A C 1
ATOM 555 O O . LEU A 1 70 ? -37.063 4.830 45.325 1.00 73.81 70 LEU A O 1
ATOM 559 N N . LYS A 1 71 ? -35.074 4.182 44.528 1.00 64.56 71 LYS A N 1
ATOM 560 C CA . LYS A 1 71 ? -34.909 3.079 45.497 1.00 64.56 71 LYS A CA 1
ATOM 561 C C . LYS A 1 71 ? -34.687 3.556 46.932 1.00 64.56 71 LYS A C 1
ATOM 563 O O . LYS A 1 71 ? -34.989 2.825 47.870 1.00 64.56 71 LYS A O 1
ATOM 568 N N . VAL A 1 72 ? -34.094 4.735 47.119 1.00 60.84 72 VAL A N 1
ATOM 569 C CA . VAL A 1 72 ? -33.923 5.339 48.448 1.00 60.84 72 VAL A CA 1
ATOM 570 C C . VAL A 1 72 ? -35.258 5.871 48.966 1.00 60.84 72 VAL A C 1
ATOM 572 O O . VAL A 1 72 ? -35.532 5.721 50.150 1.00 60.84 72 VAL A O 1
ATOM 575 N N . GLU A 1 73 ? -36.103 6.412 48.091 1.00 58.72 73 GLU A N 1
ATOM 576 C CA . GLU A 1 73 ? -37.452 6.877 48.433 1.00 58.72 73 GLU A CA 1
ATOM 577 C C . GLU A 1 73 ? -38.413 5.709 48.747 1.00 58.72 73 GLU A C 1
ATOM 579 O O . GLU A 1 73 ? -39.296 5.838 49.591 1.00 58.72 73 GLU A O 1
ATOM 584 N N . GLU A 1 74 ? -38.190 4.529 48.154 1.00 57.50 74 GLU A N 1
ATOM 585 C CA . GLU A 1 74 ? -38.935 3.290 48.447 1.00 57.50 74 GLU A CA 1
ATOM 586 C C . GLU A 1 74 ? -38.546 2.631 49.788 1.00 57.50 74 GLU A C 1
ATOM 588 O O . GLU A 1 74 ? -39.234 1.719 50.246 1.00 57.50 74 GLU A O 1
ATOM 593 N N . LYS A 1 75 ? -37.493 3.096 50.482 1.00 53.88 75 LYS A N 1
ATOM 594 C CA . LYS A 1 75 ? -37.240 2.706 51.882 1.00 53.88 75 LYS A CA 1
ATOM 595 C C . LYS A 1 75 ? -38.235 3.413 52.799 1.00 53.88 75 LYS A C 1
ATOM 597 O O . LYS A 1 75 ? -37.875 4.272 53.598 1.00 53.88 75 LYS A O 1
ATOM 602 N N . THR A 1 76 ? -39.500 3.041 52.678 1.00 55.94 76 THR A N 1
ATOM 603 C CA . THR A 1 76 ? -40.474 3.257 53.740 1.00 55.94 76 THR A CA 1
ATOM 604 C C . THR A 1 76 ? -39.963 2.490 54.955 1.00 55.94 76 THR A C 1
ATOM 606 O O . THR A 1 76 ? -39.630 1.308 54.841 1.00 55.94 76 THR A O 1
ATOM 609 N N . GLU A 1 77 ? -39.836 3.169 56.098 1.00 60.84 77 GLU A N 1
ATOM 610 C CA . GLU A 1 77 ? -39.614 2.495 57.378 1.00 60.84 77 GLU A CA 1
ATOM 611 C C . GLU A 1 77 ? -40.638 1.362 57.475 1.00 60.84 77 GLU A C 1
ATOM 613 O O . GLU A 1 77 ? -41.825 1.568 57.218 1.00 60.84 77 GLU A O 1
ATOM 618 N N . VAL A 1 78 ? -40.179 0.144 57.761 1.00 56.59 78 VAL A N 1
ATOM 619 C CA . VAL A 1 78 ? -41.043 -1.046 57.850 1.00 56.59 78 VAL A CA 1
ATOM 620 C C . VAL A 1 78 ? -42.179 -0.807 58.862 1.00 56.59 78 VAL A C 1
ATOM 622 O O . VAL A 1 78 ? -43.290 -1.301 58.678 1.00 56.59 78 VAL A O 1
ATOM 625 N N . ASP A 1 79 ? -41.937 0.082 59.826 1.00 55.75 79 ASP A N 1
ATOM 626 C CA . ASP A 1 79 ? -42.863 0.610 60.832 1.00 55.75 79 ASP A CA 1
ATOM 627 C C . ASP A 1 79 ? -44.011 1.468 60.266 1.00 55.75 79 ASP A C 1
ATOM 629 O O . ASP A 1 79 ? -44.953 1.801 60.984 1.00 55.75 79 ASP A O 1
ATOM 633 N N . ALA A 1 80 ? -43.979 1.843 58.985 1.00 58.97 80 ALA A N 1
ATOM 634 C CA . ALA A 1 80 ? -45.062 2.558 58.308 1.00 58.97 80 ALA A CA 1
ATOM 635 C C . ALA A 1 80 ? -46.117 1.612 57.706 1.00 58.97 80 ALA A C 1
ATOM 637 O O . ALA A 1 80 ? -47.213 2.059 57.350 1.00 58.97 80 ALA A O 1
ATOM 638 N N . LEU A 1 81 ? -45.824 0.309 57.600 1.00 67.50 81 LEU A N 1
ATOM 639 C CA . LEU A 1 81 ? -46.778 -0.683 57.109 1.00 67.50 81 LEU A CA 1
ATOM 640 C C . LEU A 1 81 ? -47.887 -0.888 58.159 1.00 67.50 81 LEU A C 1
ATOM 642 O O . LEU A 1 81 ? -47.577 -1.256 59.291 1.00 67.50 81 LEU A O 1
ATOM 646 N N . PRO A 1 82 ? -49.180 -0.716 57.816 1.00 61.69 82 PRO A N 1
ATOM 647 C CA . PRO A 1 82 ? -50.286 -0.841 58.774 1.00 61.69 82 PRO A CA 1
ATOM 648 C C . PRO A 1 82 ? -50.280 -2.172 59.535 1.00 61.69 82 PRO A C 1
ATOM 650 O O . PRO A 1 82 ? -50.515 -2.198 60.735 1.00 61.69 82 PRO A O 1
ATOM 653 N N . VAL A 1 83 ? -49.912 -3.253 58.838 1.00 64.38 83 VAL A N 1
ATOM 654 C CA . VAL A 1 83 ? -49.758 -4.595 59.414 1.00 64.38 83 VAL A CA 1
ATOM 655 C C . VAL A 1 83 ? -48.648 -4.642 60.463 1.00 64.38 83 VAL A C 1
ATOM 657 O O . VAL A 1 83 ? -48.821 -5.280 61.485 1.00 64.38 83 VAL A O 1
ATOM 660 N N . VAL A 1 84 ? -47.518 -3.965 60.257 1.00 61.72 84 VAL A N 1
ATOM 661 C CA . VAL A 1 84 ? -46.415 -3.967 61.234 1.00 61.72 84 VAL A CA 1
ATOM 662 C C . VAL A 1 84 ? -46.783 -3.120 62.457 1.00 61.72 84 VAL A C 1
ATOM 664 O O . VAL A 1 84 ? -46.506 -3.519 63.582 1.00 61.72 84 VAL A O 1
ATOM 667 N N . ARG A 1 85 ? -47.500 -2.002 62.262 1.00 62.78 85 ARG A N 1
ATOM 668 C CA . ARG A 1 85 ? -47.972 -1.131 63.359 1.00 62.78 85 ARG A CA 1
ATOM 669 C C . ARG A 1 85 ? -48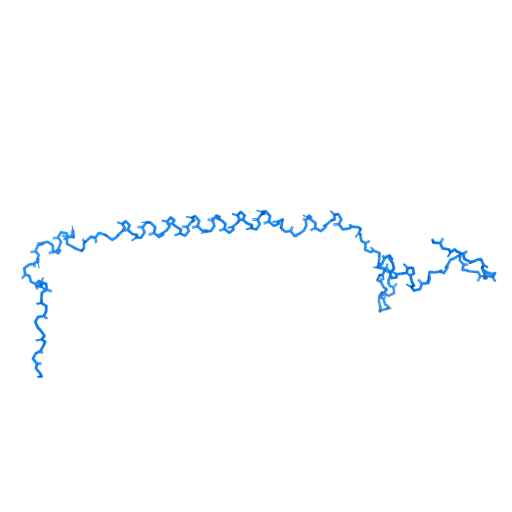.994 -1.794 64.277 1.00 62.78 85 ARG A C 1
ATOM 671 O O . ARG A 1 85 ? -49.016 -1.486 65.463 1.00 62.78 85 ARG A O 1
ATOM 678 N N . GLU A 1 86 ? -49.840 -2.672 63.741 1.00 68.19 86 GLU A N 1
ATOM 679 C CA . GLU A 1 86 ? -50.826 -3.426 64.530 1.00 68.19 86 GLU A CA 1
ATOM 680 C C . GLU A 1 86 ? -50.191 -4.507 65.422 1.00 68.19 86 GLU A C 1
ATOM 682 O O . GLU A 1 86 ? -50.851 -4.980 66.343 1.00 68.19 86 GLU A O 1
ATOM 687 N N . PHE A 1 87 ? -48.923 -4.861 65.178 1.00 66.81 87 PHE A N 1
ATOM 688 C CA . PHE A 1 87 ? -48.194 -5.936 65.859 1.00 66.81 87 PHE A CA 1
ATOM 689 C C . PHE A 1 87 ? -46.795 -5.493 66.338 1.00 66.81 87 PHE A C 1
ATOM 691 O O . PHE A 1 87 ? -45.886 -6.312 66.470 1.00 66.81 87 PHE A O 1
ATOM 698 N N . ALA A 1 88 ? -46.582 -4.196 66.581 1.00 64.19 88 ALA A N 1
ATOM 699 C CA . ALA A 1 88 ? -45.275 -3.665 66.994 1.00 64.19 88 ALA A CA 1
ATOM 700 C C . ALA A 1 88 ? -44.800 -4.212 68.361 1.00 64.19 88 ALA A C 1
ATOM 702 O O . ALA A 1 88 ? -43.618 -4.196 68.676 1.00 64.19 88 ALA A O 1
ATOM 703 N N . ASP A 1 89 ? -45.721 -4.734 69.166 1.00 62.47 89 ASP A N 1
ATOM 704 C CA . ASP A 1 89 ? -45.519 -5.339 70.483 1.00 62.47 89 ASP A CA 1
ATOM 705 C C . ASP A 1 89 ? -45.016 -6.796 70.451 1.00 62.47 89 ASP A C 1
ATOM 707 O O . ASP A 1 89 ? -44.517 -7.287 71.466 1.00 62.47 89 ASP A O 1
ATOM 711 N N . VAL A 1 90 ? -45.109 -7.493 69.310 1.00 66.00 90 VAL A N 1
ATOM 712 C CA . VAL A 1 90 ? -44.606 -8.876 69.146 1.00 66.00 90 VAL A CA 1
ATOM 713 C C . VAL A 1 90 ? -43.235 -8.963 68.467 1.00 66.00 90 VAL A C 1
ATOM 715 O O . VAL A 1 90 ? -42.663 -10.052 68.399 1.00 66.00 90 VAL A O 1
ATOM 718 N N . PHE A 1 91 ? -42.679 -7.834 68.022 1.00 60.81 91 PHE A N 1
ATOM 719 C CA . PHE A 1 91 ? -41.315 -7.726 67.496 1.00 60.81 91 PHE A CA 1
ATOM 720 C C . PHE A 1 91 ? -40.488 -6.793 68.394 1.00 60.81 91 PHE A C 1
ATOM 722 O O . PHE A 1 91 ? -40.372 -5.609 68.095 1.00 60.81 91 PHE A O 1
ATOM 729 N N . PRO A 1 92 ? -39.951 -7.284 69.524 1.00 63.25 92 PRO A N 1
ATOM 730 C CA . PRO A 1 92 ? -39.094 -6.475 70.386 1.00 63.25 92 PRO A CA 1
ATOM 731 C C . PRO A 1 92 ? -37.814 -6.046 69.648 1.00 63.25 92 PRO A C 1
ATOM 733 O O . PRO A 1 92 ? -37.225 -6.848 68.923 1.00 63.25 92 PRO A O 1
ATOM 736 N N . ASP A 1 93 ? -37.364 -4.807 69.881 1.00 63.50 93 ASP A N 1
ATOM 737 C CA . ASP A 1 93 ? -36.112 -4.260 69.319 1.00 63.50 93 ASP A CA 1
ATOM 738 C C . ASP A 1 93 ? -34.874 -5.076 69.740 1.00 63.50 93 ASP A C 1
ATOM 740 O O . ASP A 1 93 ? -33.883 -5.156 69.014 1.00 63.50 93 ASP A O 1
ATOM 744 N N . ASP A 1 94 ? -34.962 -5.729 70.900 1.00 67.06 94 ASP A N 1
ATOM 745 C CA . ASP A 1 94 ? -33.937 -6.604 71.448 1.00 67.06 94 ASP A CA 1
ATOM 746 C C . ASP A 1 94 ? -34.332 -8.076 71.256 1.00 67.06 94 ASP A C 1
ATOM 748 O O . ASP A 1 94 ? -35.167 -8.626 71.982 1.00 67.06 94 ASP A O 1
ATOM 752 N N . ILE A 1 95 ? -33.676 -8.761 70.316 1.00 61.34 95 ILE A N 1
ATOM 753 C CA . ILE A 1 95 ? -33.617 -10.226 70.332 1.00 61.34 95 ILE A CA 1
ATOM 754 C C . ILE A 1 95 ? -32.615 -10.594 71.425 1.00 61.34 95 ILE A C 1
ATOM 756 O O . ILE A 1 95 ? -31.411 -10.645 71.183 1.00 61.34 95 ILE A O 1
ATOM 760 N N . LEU A 1 96 ? -33.100 -10.809 72.649 1.00 59.41 96 LEU A N 1
ATOM 761 C CA . LEU A 1 96 ? -32.280 -11.421 73.690 1.00 59.41 96 LEU A CA 1
ATOM 762 C C . LEU A 1 96 ? -31.913 -12.829 73.209 1.00 59.41 96 LEU A C 1
ATOM 764 O O . LEU A 1 96 ? -32.798 -13.649 72.962 1.00 59.41 96 LEU A O 1
ATOM 768 N N . ASP A 1 97 ? -30.612 -13.039 73.006 1.00 62.72 97 ASP A N 1
ATOM 769 C CA . ASP A 1 97 ? -30.006 -14.218 72.392 1.00 62.72 97 ASP A CA 1
ATOM 770 C C . ASP A 1 97 ? -30.654 -15.551 72.801 1.00 62.72 97 ASP A C 1
ATOM 772 O O . ASP A 1 97 ? -31.070 -15.766 73.945 1.00 62.72 97 ASP A O 1
ATOM 776 N N . LEU A 1 98 ? -30.682 -16.477 71.839 1.00 58.62 98 LEU A N 1
ATOM 777 C CA . LEU A 1 98 ? -31.093 -17.862 72.057 1.00 58.62 98 LEU A CA 1
ATOM 778 C C . LEU A 1 98 ? -30.275 -18.493 73.204 1.00 58.62 98 LEU A C 1
ATOM 780 O O . LEU A 1 98 ? -29.068 -18.254 73.296 1.00 58.62 98 LEU A O 1
ATOM 784 N N . PRO A 1 99 ? -30.899 -19.319 74.065 1.00 53.31 99 PRO A N 1
ATOM 785 C CA . PRO A 1 99 ? -30.176 -20.004 75.130 1.00 53.31 99 PRO A CA 1
ATOM 786 C C . PRO A 1 99 ? -29.177 -21.023 74.532 1.00 53.31 99 PRO A C 1
ATOM 788 O O . PRO A 1 99 ? -29.367 -21.435 73.384 1.00 53.31 99 PRO A O 1
ATOM 791 N N . PRO A 1 100 ? -28.121 -21.405 75.283 1.00 64.44 100 PRO A N 1
ATOM 792 C CA . PRO A 1 100 ? -26.968 -22.153 74.765 1.00 64.44 100 PRO A CA 1
ATOM 793 C C . PRO A 1 100 ? -27.302 -23.536 74.198 1.00 64.44 100 PRO A C 1
ATOM 795 O O . PRO A 1 100 ? -28.251 -24.182 74.703 1.00 64.44 100 PRO A O 1
#

Radius of gyration: 37.05 Å; Cα contacts (8 Å, |Δi|>4): 29; chains: 1; bounding box: 66×37×99 Å

Organism: NCBI:txid97028

Sequence (100 aa):
MDLVCIPLSKIDVIFGINWLEFNRVHINCCKKTVLFPKPEQELCSKLMCCREVARSVQAQEDVFAMFASLKVEEKTEVDALPVVREFADVFPDDILDLPP

Solvent-accessible surface area (backbone atoms only — not comparable to full-atom values): 6690 Å² total; per-residue (Å²): 138,89,84,79,93,69,101,57,85,97,58,94,80,83,85,52,68,71,56,36,59,74,58,56,47,47,75,39,76,93,79,72,44,78,45,72,67,74,74,76,82,63,52,71,78,72,45,79,47,73,68,55,53,52,52,54,54,52,55,52,52,54,52,52,50,51,55,51,50,54,58,58,68,66,61,62,61,69,74,72,39,69,74,44,57,79,46,54,87,80,57,64,94,69,78,77,73,80,81,133

pLDDT: mean 75.64, std 14.76, range [52.5, 98.25]

Mean predicted aligned error: 18.9 Å